Protein AF-A0A3B0UEU3-F1 (afdb_monomer_lite)

pLDDT: mean 86.31, std 9.19, range [59.28, 94.56]

Foldseek 3Di:
DVPLCCLVVLVVDDDDDDDDCQDSPPRDHDDNPDPDDPDDD

Secondary structure (DSSP, 8-state):
-HHHHTHHHHHHSPP----STT-BBTTB---SS----S---

Structure (mmCIF, N/CA/C/O backbone):
data_AF-A0A3B0UEU3-F1
#
_entry.id   AF-A0A3B0UEU3-F1
#
loop_
_atom_site.group_PDB
_atom_site.id
_atom_site.type_symbol
_atom_site.label_atom_id
_atom_site.label_alt_id
_atom_site.label_comp_id
_atom_site.label_asym_id
_atom_site.label_entity_id
_atom_site.label_seq_id
_atom_site.pdbx_PDB_ins_code
_atom_site.Cartn_x
_atom_site.Cartn_y
_atom_site.Cartn_z
_atom_site.occupancy
_atom_site.B_iso_or_equiv
_atom_site.auth_seq_id
_atom_site.auth_comp_id
_atom_site.auth_asym_id
_atom_site.auth_atom_id
_atom_site.pdbx_PDB_model_num
ATOM 1 N N . GLY A 1 1 ? 8.297 -9.547 -2.960 1.00 69.19 1 GLY A N 1
ATOM 2 C CA . GLY A 1 1 ? 7.810 -9.466 -4.359 1.00 69.19 1 GLY A CA 1
ATOM 3 C C . GLY A 1 1 ? 6.290 -9.369 -4.522 1.00 69.19 1 GLY A C 1
ATOM 4 O O . GLY A 1 1 ? 5.828 -8.572 -5.330 1.00 69.19 1 GLY A O 1
ATOM 5 N N . MET A 1 2 ? 5.494 -10.162 -3.792 1.00 78.38 2 MET A N 1
ATOM 6 C CA . MET A 1 2 ? 4.056 -10.354 -4.075 1.00 78.38 2 MET A CA 1
ATOM 7 C C . MET A 1 2 ? 3.167 -9.113 -3.837 1.00 78.38 2 MET A C 1
ATOM 9 O O . MET A 1 2 ? 2.228 -8.867 -4.588 1.00 78.38 2 MET A O 1
ATOM 13 N N . ILE A 1 3 ? 3.498 -8.281 -2.843 1.00 84.69 3 ILE A N 1
ATOM 14 C CA . ILE A 1 3 ? 2.671 -7.127 -2.440 1.00 84.69 3 ILE A CA 1
ATOM 15 C C . ILE A 1 3 ? 2.633 -6.017 -3.505 1.00 84.69 3 ILE A C 1
ATOM 17 O O . ILE A 1 3 ? 1.584 -5.397 -3.695 1.00 84.69 3 ILE A O 1
ATOM 21 N N . TYR A 1 4 ? 3.751 -5.767 -4.197 1.00 85.44 4 TYR A N 1
ATOM 22 C CA . TYR A 1 4 ? 3.822 -4.748 -5.253 1.00 85.44 4 TYR A CA 1
ATOM 23 C C . TYR A 1 4 ? 3.081 -5.195 -6.514 1.00 85.44 4 TYR A C 1
ATOM 25 O O . TYR A 1 4 ? 2.334 -4.417 -7.096 1.00 85.44 4 TYR A O 1
ATOM 33 N N . ARG A 1 5 ? 3.189 -6.480 -6.872 1.00 88.69 5 ARG A N 1
ATOM 34 C CA . ARG A 1 5 ? 2.448 -7.065 -8.000 1.00 88.69 5 ARG A CA 1
ATOM 35 C C . ARG A 1 5 ? 0.930 -7.058 -7.794 1.00 88.69 5 ARG A C 1
ATOM 37 O O . ARG A 1 5 ? 0.189 -7.050 -8.766 1.00 88.69 5 ARG A O 1
ATOM 44 N N . ALA A 1 6 ? 0.461 -7.043 -6.548 1.00 92.69 6 ALA A N 1
ATOM 45 C CA . ALA A 1 6 ? -0.963 -7.058 -6.215 1.00 92.69 6 ALA A CA 1
ATOM 46 C C . ALA A 1 6 ? -1.634 -5.667 -6.199 1.00 92.69 6 ALA A C 1
ATOM 48 O O . ALA A 1 6 ? -2.820 -5.572 -5.879 1.00 92.69 6 ALA A O 1
ATOM 49 N N . GLU A 1 7 ? -0.918 -4.579 -6.513 1.00 93.50 7 GLU A N 1
ATOM 50 C CA . GLU A 1 7 ? -1.472 -3.216 -6.433 1.00 93.50 7 GLU A CA 1
ATOM 51 C C . GLU A 1 7 ? -2.680 -3.015 -7.363 1.00 93.50 7 GLU A C 1
ATOM 53 O O . GLU A 1 7 ? -3.652 -2.379 -6.957 1.00 93.50 7 GLU A O 1
ATOM 58 N N . TYR A 1 8 ? -2.664 -3.601 -8.568 1.00 94.12 8 TYR A N 1
ATOM 59 C CA . TYR A 1 8 ? -3.790 -3.483 -9.505 1.00 94.12 8 TYR A CA 1
ATOM 60 C C . TYR A 1 8 ? -5.083 -4.071 -8.924 1.00 94.12 8 TYR A C 1
ATOM 62 O O . TYR A 1 8 ? -6.120 -3.414 -8.959 1.00 94.12 8 TYR A O 1
ATOM 70 N N . LYS A 1 9 ? -5.010 -5.255 -8.295 1.00 94.00 9 LYS A N 1
ATOM 71 C CA . LYS A 1 9 ? -6.165 -5.892 -7.642 1.00 94.00 9 LYS A CA 1
ATOM 72 C C . LYS A 1 9 ? -6.671 -5.067 -6.463 1.00 94.00 9 LYS A C 1
ATOM 74 O O . LYS A 1 9 ? -7.873 -4.918 -6.289 1.00 94.00 9 LYS A O 1
ATOM 79 N N . ARG A 1 10 ? -5.769 -4.481 -5.667 1.00 93.12 10 ARG A N 1
ATOM 80 C CA . ARG A 1 10 ? -6.153 -3.656 -4.507 1.00 93.12 10 ARG A CA 1
ATOM 81 C C . ARG A 1 10 ? -6.878 -2.370 -4.891 1.00 93.12 10 ARG A C 1
ATOM 83 O O . ARG A 1 10 ? -7.730 -1.929 -4.132 1.00 93.12 10 ARG A O 1
ATOM 90 N N . LYS A 1 11 ? -6.557 -1.776 -6.042 1.00 91.81 11 LYS A N 1
ATOM 91 C CA . LYS A 1 11 ? -7.260 -0.583 -6.540 1.00 91.81 11 LYS A CA 1
ATOM 92 C C . LYS A 1 11 ? -8.660 -0.884 -7.079 1.00 91.81 11 LYS A C 1
ATOM 94 O O . LYS A 1 11 ? -9.478 0.022 -7.114 1.00 91.81 11 LYS A O 1
ATOM 99 N N . GLN A 1 12 ? -8.916 -2.127 -7.488 1.00 94.56 12 GLN A N 1
ATOM 100 C CA . GLN A 1 12 ? -10.230 -2.586 -7.950 1.00 94.56 12 GLN A CA 1
ATOM 101 C C . GLN A 1 12 ? -11.119 -3.112 -6.812 1.00 94.56 12 GLN A C 1
ATOM 103 O O . GLN A 1 12 ? -12.302 -3.353 -7.026 1.00 94.56 12 GLN A O 1
ATOM 108 N N . ALA A 1 13 ? -10.568 -3.308 -5.612 1.00 91.94 13 ALA A N 1
ATOM 109 C CA . ALA A 1 13 ? -11.338 -3.744 -4.457 1.00 91.94 13 ALA A CA 1
ATOM 110 C C . ALA A 1 13 ? -12.292 -2.639 -3.975 1.00 91.94 13 ALA A C 1
ATOM 112 O O . ALA A 1 13 ? -11.980 -1.449 -4.058 1.00 91.94 13 ALA A O 1
ATOM 113 N N . ALA A 1 14 ? -13.439 -3.046 -3.431 1.00 93.38 14 ALA A N 1
ATOM 114 C CA . ALA A 1 14 ? -14.392 -2.130 -2.817 1.00 93.38 14 ALA A CA 1
ATOM 115 C C . ALA A 1 14 ? -13.746 -1.337 -1.658 1.00 93.38 14 ALA A C 1
ATOM 117 O O . ALA A 1 14 ? -12.825 -1.836 -0.998 1.00 93.38 14 ALA A O 1
ATOM 118 N N . PRO A 1 15 ? -14.217 -0.107 -1.381 1.00 90.94 15 PRO A N 1
ATOM 119 C CA . PRO A 1 15 ? -13.774 0.638 -0.211 1.00 90.94 15 PRO A CA 1
ATOM 120 C C . PRO A 1 15 ? -14.131 -0.115 1.079 1.00 90.94 15 PRO A C 1
ATOM 122 O O . PRO A 1 15 ? -15.191 -0.725 1.188 1.00 90.94 15 PRO A O 1
ATOM 125 N N . GLY A 1 16 ? -13.245 -0.047 2.073 1.00 90.12 16 GLY A N 1
ATOM 126 C CA . GLY A 1 16 ? -13.434 -0.658 3.388 1.00 90.12 16 GLY A CA 1
ATOM 127 C C . GLY A 1 16 ? -13.032 0.288 4.518 1.00 90.12 16 GLY A C 1
ATOM 128 O O . GLY A 1 16 ? -12.347 1.290 4.296 1.00 90.12 16 GLY A O 1
ATOM 129 N N . VAL A 1 17 ? -13.455 -0.032 5.742 1.00 91.75 17 VAL A N 1
ATOM 130 C CA . VAL A 1 17 ? -13.174 0.781 6.936 1.00 91.75 17 VAL A CA 1
ATOM 131 C C . VAL A 1 17 ? -11.684 0.716 7.297 1.00 91.75 17 VAL A C 1
ATOM 133 O O . VAL A 1 17 ? -11.073 -0.353 7.332 1.00 91.75 17 VAL A O 1
ATOM 136 N N . LYS A 1 18 ? -11.077 1.872 7.587 1.00 91.88 18 LYS A N 1
ATOM 137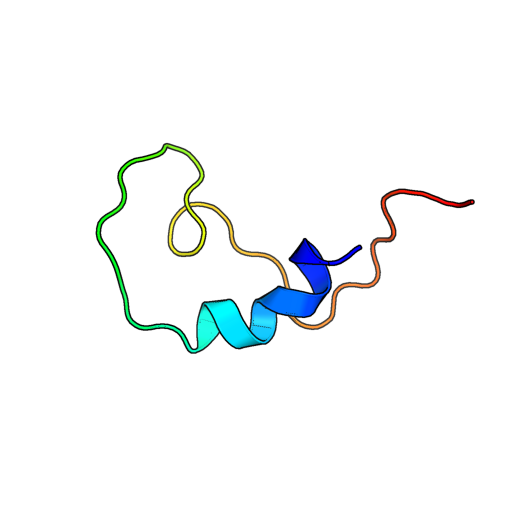 C CA . LYS A 1 18 ? -9.662 1.973 7.974 1.00 91.88 18 LYS A CA 1
ATOM 138 C C . LYS A 1 18 ? -9.489 1.732 9.479 1.00 91.88 18 LYS A C 1
ATOM 140 O O . LYS A 1 18 ? -9.845 2.595 10.270 1.00 91.88 18 LYS A O 1
ATOM 145 N N . LEU A 1 19 ? -8.844 0.622 9.852 1.00 92.12 19 LEU A N 1
ATOM 146 C CA . LEU A 1 19 ? -8.498 0.316 11.253 1.00 92.12 19 LEU A CA 1
ATOM 147 C C . LEU A 1 19 ? -7.039 0.649 11.618 1.00 92.12 19 LEU A C 1
ATOM 149 O O . LEU A 1 19 ? -6.744 1.019 12.749 1.00 92.12 19 LEU A O 1
ATOM 153 N N . THR A 1 20 ? -6.106 0.544 10.664 1.00 93.62 20 THR A N 1
ATOM 154 C CA . THR A 1 20 ? -4.669 0.754 10.917 1.00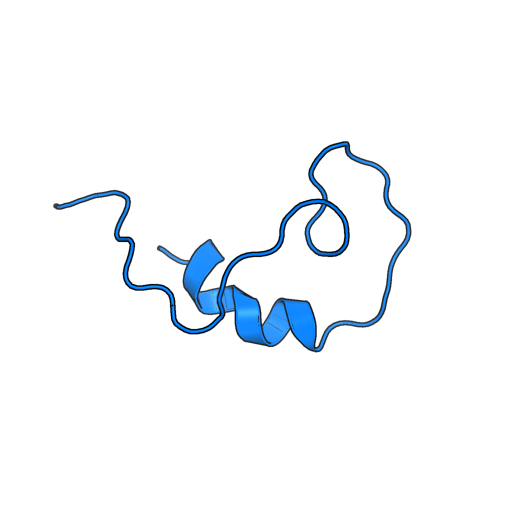 93.62 20 THR A CA 1
ATOM 155 C C . THR A 1 20 ? -4.148 2.044 10.291 1.00 93.62 20 THR A C 1
ATOM 157 O O . THR A 1 20 ? -4.672 2.549 9.292 1.00 93.62 20 THR A O 1
ATOM 160 N N . LYS A 1 21 ? -3.048 2.573 10.847 1.00 91.62 21 LYS A N 1
ATOM 161 C CA . LYS A 1 21 ? -2.395 3.800 10.352 1.00 91.62 21 LYS A CA 1
ATOM 162 C C . LYS A 1 21 ? -2.002 3.699 8.869 1.00 91.62 21 LYS A C 1
ATOM 164 O O . LYS A 1 21 ? -2.129 4.685 8.146 1.00 91.62 21 LYS A O 1
ATOM 169 N N . LYS A 1 22 ? -1.600 2.506 8.404 1.00 90.44 22 LYS A N 1
ATOM 170 C CA . LYS A 1 22 ? -1.077 2.237 7.050 1.00 90.44 22 LYS A CA 1
ATOM 171 C C . LYS A 1 22 ? -1.854 1.126 6.319 1.00 90.44 22 LYS A C 1
ATOM 173 O O . LYS A 1 22 ? -1.260 0.196 5.776 1.00 90.44 22 LYS A O 1
ATOM 178 N N . ALA A 1 23 ? -3.183 1.216 6.322 1.00 91.69 23 ALA A N 1
ATOM 179 C CA . ALA A 1 23 ? -4.057 0.257 5.643 1.00 91.69 23 ALA A CA 1
ATOM 180 C C . ALA A 1 23 ? -3.898 0.286 4.110 1.00 91.69 23 ALA A C 1
ATOM 182 O O . ALA A 1 23 ? -3.689 1.347 3.510 1.00 91.69 23 ALA A O 1
ATOM 183 N N . PHE A 1 24 ? -4.041 -0.877 3.472 1.00 83.56 24 PHE A 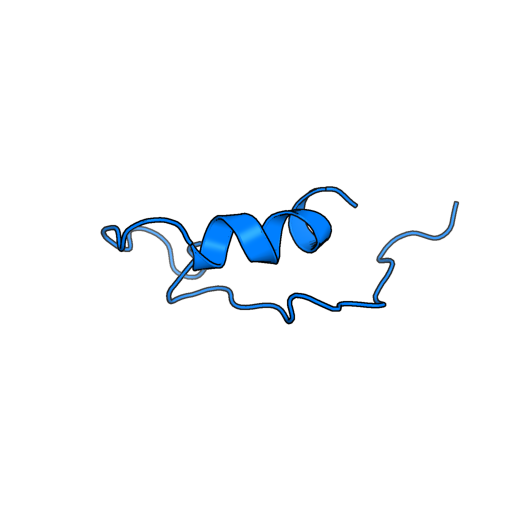N 1
ATOM 184 C CA . PHE A 1 24 ? -4.088 -1.011 2.017 1.00 83.56 24 PHE A CA 1
ATOM 185 C C . PHE A 1 24 ? -5.355 -0.329 1.480 1.00 83.56 24 PHE A C 1
ATOM 187 O O . PHE A 1 24 ? -6.459 -0.706 1.847 1.00 83.56 24 PHE A O 1
ATOM 194 N N . GLY A 1 25 ? -5.188 0.724 0.679 1.00 84.75 25 GLY A N 1
ATOM 195 C CA . GLY A 1 25 ? -6.263 1.654 0.325 1.00 84.75 25 GLY A CA 1
ATOM 196 C C . GLY A 1 25 ? -5.863 3.079 0.696 1.00 84.75 25 GLY A C 1
ATOM 197 O O . GLY A 1 25 ? -4.900 3.616 0.147 1.00 84.75 25 GLY A O 1
ATOM 198 N N . PHE A 1 26 ? -6.561 3.694 1.653 1.00 81.75 26 PHE A N 1
ATOM 199 C CA . PHE A 1 26 ? -6.327 5.096 2.022 1.00 81.75 26 PHE A CA 1
ATOM 200 C C . PHE A 1 26 ? -4.975 5.375 2.707 1.00 81.75 26 PHE A C 1
ATOM 202 O O . PHE A 1 26 ? -4.525 6.514 2.688 1.00 81.75 26 PHE A O 1
ATOM 209 N N . GLY A 1 27 ? -4.305 4.374 3.294 1.00 81.94 27 GLY A N 1
ATOM 210 C CA . GLY A 1 27 ? -3.044 4.568 4.032 1.00 81.94 27 GLY A CA 1
ATOM 211 C C . GLY A 1 27 ? -1.774 4.123 3.300 1.00 81.94 27 GLY A C 1
ATOM 212 O O . GLY A 1 27 ? -0.670 4.432 3.747 1.00 81.94 27 GLY A O 1
ATOM 213 N N . ARG A 1 28 ? -1.895 3.365 2.206 1.00 86.94 28 ARG A N 1
ATOM 214 C CA . ARG A 1 28 ? -0.752 2.755 1.515 1.00 86.94 28 ARG A CA 1
ATOM 215 C C . ARG A 1 28 ? -1.063 2.558 0.036 1.00 86.94 28 ARG A C 1
ATOM 217 O O . ARG A 1 28 ? -1.621 1.530 -0.348 1.00 86.94 28 ARG A O 1
ATOM 224 N N . LYS A 1 29 ? -0.674 3.549 -0.766 1.00 88.50 29 LYS A N 1
ATOM 225 C CA . LYS A 1 29 ? -0.787 3.545 -2.229 1.00 88.50 29 LYS A CA 1
ATOM 226 C C . LYS A 1 29 ? 0.60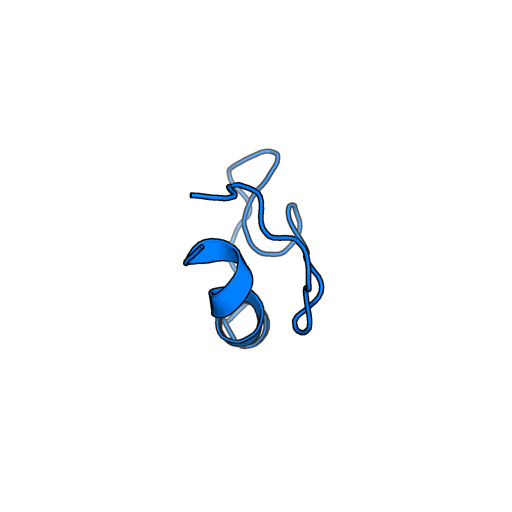0 3.383 -2.840 1.00 88.50 29 LYS A C 1
ATOM 228 O O . LYS A 1 29 ? 1.504 4.141 -2.498 1.00 88.50 29 LYS A O 1
ATOM 233 N N . TYR A 1 30 ? 0.752 2.411 -3.731 1.00 91.75 30 TYR A N 1
ATOM 234 C CA . TYR A 1 30 ? 1.930 2.284 -4.590 1.00 91.75 30 TYR A CA 1
ATOM 235 C C . TYR A 1 30 ? 1.504 2.429 -6.062 1.00 91.75 30 TYR A C 1
ATOM 237 O O . TYR A 1 30 ? 0.319 2.283 -6.389 1.00 91.75 30 TYR A O 1
ATOM 245 N N . PRO A 1 31 ? 2.425 2.769 -6.976 1.00 92.75 31 PRO A N 1
ATOM 246 C CA . PRO A 1 31 ? 2.133 2.694 -8.403 1.00 92.75 31 PRO A CA 1
ATOM 247 C C . PRO A 1 31 ? 1.867 1.237 -8.819 1.00 92.75 31 PRO A C 1
ATOM 249 O O . PRO A 1 31 ? 2.447 0.315 -8.248 1.00 92.75 31 PRO A O 1
ATOM 252 N N . ILE A 1 32 ? 0.982 1.033 -9.808 1.00 90.25 32 ILE A N 1
ATOM 253 C CA . ILE A 1 32 ? 0.719 -0.304 -10.380 1.00 90.25 32 ILE A CA 1
ATOM 254 C C . ILE A 1 32 ? 1.973 -0.793 -11.113 1.00 90.25 32 ILE A C 1
ATOM 256 O O . ILE A 1 32 ? 2.467 -1.885 -10.848 1.00 90.25 32 ILE A O 1
ATOM 260 N N . THR A 1 33 ? 2.518 0.050 -11.990 1.00 91.94 33 THR A N 1
ATOM 261 C CA . THR A 1 33 ? 3.814 -0.173 -12.631 1.00 91.94 33 THR A CA 1
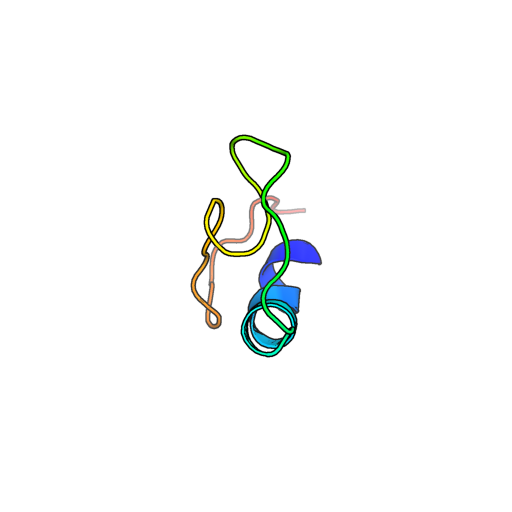ATOM 262 C C . THR A 1 33 ? 4.906 0.277 -11.669 1.00 91.94 33 THR A C 1
ATOM 264 O O . THR A 1 33 ? 5.207 1.463 -11.566 1.00 91.94 33 THR A O 1
ATOM 267 N N . ASN A 1 34 ? 5.458 -0.667 -10.909 1.00 89.06 34 ASN A N 1
ATOM 268 C CA . ASN A 1 34 ? 6.517 -0.412 -9.936 1.00 89.06 34 ASN A CA 1
ATOM 269 C C . ASN A 1 34 ? 7.760 -1.253 -10.271 1.00 89.06 34 ASN A C 1
ATOM 271 O O . ASN A 1 34 ? 7.686 -2.481 -10.262 1.00 89.06 34 ASN A O 1
ATOM 275 N N . GLY A 1 35 ? 8.890 -0.592 -10.552 1.00 85.69 35 GLY A N 1
ATOM 276 C CA . GLY A 1 35 ? 10.180 -1.227 -10.860 1.00 85.69 35 GLY A CA 1
ATOM 277 C C . GLY A 1 35 ? 11.058 -1.523 -9.638 1.00 85.69 35 GLY A C 1
ATOM 278 O O . GLY A 1 35 ? 12.123 -2.118 -9.778 1.00 85.69 35 GLY A O 1
ATOM 279 N N . TYR A 1 36 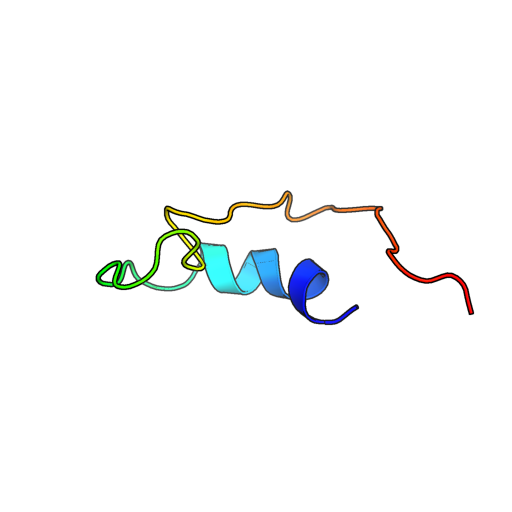? 10.632 -1.128 -8.435 1.00 86.69 36 TYR A N 1
ATOM 280 C CA . TYR A 1 36 ? 11.405 -1.340 -7.216 1.00 86.69 36 TYR A CA 1
ATOM 281 C C . TYR A 1 36 ? 11.414 -2.821 -6.808 1.00 86.69 36 TYR A C 1
ATOM 283 O O . TYR A 1 36 ? 10.388 -3.388 -6.411 1.00 86.69 36 TYR A O 1
ATOM 291 N N . ARG A 1 37 ? 12.593 -3.449 -6.858 1.00 79.44 37 ARG A N 1
ATOM 292 C CA . ARG A 1 37 ? 12.863 -4.762 -6.255 1.00 79.44 37 ARG A CA 1
ATOM 293 C C . ARG A 1 37 ? 13.627 -4.556 -4.952 1.00 79.44 37 ARG A C 1
ATOM 295 O O . ARG A 1 37 ? 14.798 -4.218 -4.961 1.00 79.44 37 ARG A O 1
ATOM 302 N N . ALA A 1 38 ? 12.936 -4.773 -3.835 1.00 70.56 38 ALA A N 1
ATOM 303 C CA . ALA A 1 38 ? 13.484 -4.589 -2.489 1.00 70.56 38 ALA A CA 1
ATOM 304 C C . ALA A 1 38 ? 14.535 -5.640 -2.076 1.00 70.56 38 ALA A C 1
ATOM 306 O O . ALA A 1 38 ? 15.095 -5.523 -0.996 1.00 70.56 38 ALA A O 1
ATOM 307 N N . PHE A 1 39 ? 14.779 -6.662 -2.902 1.00 64.56 39 PHE A N 1
ATOM 308 C CA . PHE A 1 39 ? 15.766 -7.708 -2.645 1.00 64.56 39 PHE A CA 1
ATOM 309 C C . PHE A 1 39 ? 16.393 -8.112 -3.989 1.00 64.56 39 PHE A C 1
ATOM 311 O O . PHE A 1 39 ? 15.643 -8.575 -4.859 1.00 64.56 39 PHE A O 1
ATOM 318 N N . PRO A 1 40 ? 17.698 -7.877 -4.213 1.00 59.28 40 PRO A N 1
ATOM 319 C CA . PRO A 1 40 ? 18.465 -8.715 -5.119 1.00 59.28 40 PRO A CA 1
ATOM 320 C C . PRO A 1 40 ? 18.658 -10.067 -4.416 1.00 59.28 40 PRO A C 1
ATOM 322 O O . PRO A 1 40 ? 18.896 -10.098 -3.208 1.00 59.28 40 PRO A O 1
ATOM 325 N N . GLU A 1 41 ? 18.457 -11.163 -5.138 1.00 59.44 41 GLU A N 1
ATOM 326 C CA . GLU A 1 41 ? 19.083 -12.431 -4.744 1.00 59.44 41 GLU A CA 1
ATOM 327 C C . GLU A 1 41 ? 20.582 -12.331 -5.031 1.00 59.44 41 GLU A C 1
ATOM 329 O O . GLU A 1 41 ? 20.920 -11.732 -6.083 1.00 59.44 41 GLU A O 1
#

Radius of gyration: 11.6 Å; chains: 1; bounding box: 34×18×24 Å

Sequence (41 aa):
GMIYRAEYKRKQAAPGVKLTKKAFGFGRKYPITNGYRAFPE

Organism: NCBI:txid652676